Protein AF-A0AAW7IVE6-F1 (afdb_monomer)

Sequence (76 aa):
MTLDELIKSKGFMISFVQQELGLKKWNFWNKKKDPENGFSIAELRKIAKIIGVDETAVFEAVKISSKSTQIQNDKK

Radius of gyration: 11.86 Å; Cα contacts (8 Å, |Δi|>4): 72; chains: 1; bounding box: 35×23×26 Å

Structure (mmCIF, N/CA/C/O backbone):
data_AF-A0AAW7IVE6-F1
#
_entry.id   AF-A0AAW7IVE6-F1
#
loop_
_atom_site.group_PDB
_atom_site.id
_atom_site.type_symbol
_atom_site.label_atom_id
_atom_site.label_alt_id
_atom_site.label_comp_id
_atom_site.label_asym_id
_atom_site.label_entity_id
_atom_site.label_seq_id
_atom_site.pdbx_PDB_ins_code
_atom_site.Cartn_x
_atom_site.Cartn_y
_atom_site.Cartn_z
_atom_site.occupancy
_atom_site.B_iso_or_equiv
_atom_site.auth_seq_id
_atom_site.auth_comp_id
_atom_site.auth_asym_id
_atom_site.auth_atom_id
_atom_site.pdbx_PDB_model_num
ATOM 1 N N . MET A 1 1 ? 1.547 4.204 11.995 1.00 79.62 1 MET A N 1
ATOM 2 C CA . MET A 1 1 ? 0.825 3.140 11.279 1.00 79.62 1 MET A CA 1
ATOM 3 C C . MET A 1 1 ? 1.574 2.851 9.990 1.00 79.62 1 MET A C 1
ATOM 5 O O . MET A 1 1 ? 1.834 3.783 9.241 1.00 79.62 1 MET A O 1
ATOM 9 N N . THR A 1 2 ? 1.998 1.613 9.776 1.00 86.06 2 THR A N 1
ATOM 10 C CA . THR A 1 2 ? 2.675 1.161 8.549 1.00 86.06 2 THR A CA 1
ATOM 11 C C . THR A 1 2 ? 1.667 0.900 7.430 1.00 86.06 2 THR A C 1
ATOM 13 O O . THR A 1 2 ? 0.465 0.797 7.680 1.00 86.06 2 THR A O 1
ATOM 16 N N . LEU A 1 3 ? 2.144 0.752 6.189 1.00 86.75 3 LEU A N 1
ATOM 17 C CA . LEU A 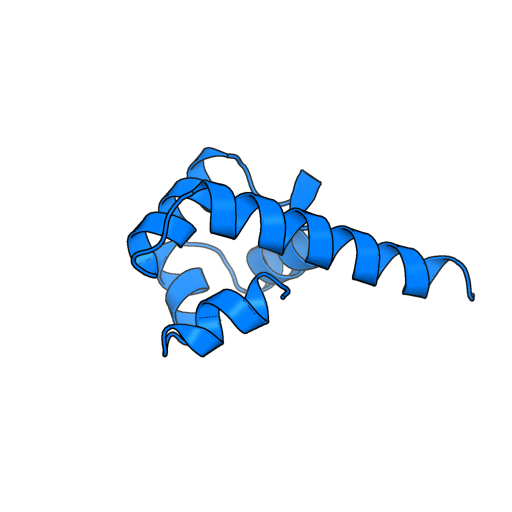1 3 ? 1.291 0.399 5.048 1.00 86.75 3 LEU A CA 1
ATOM 18 C C . LEU A 1 3 ? 0.489 -0.892 5.300 1.00 86.75 3 LEU A C 1
ATOM 20 O O . LEU A 1 3 ? -0.690 -0.970 4.964 1.00 86.75 3 LEU A O 1
ATOM 2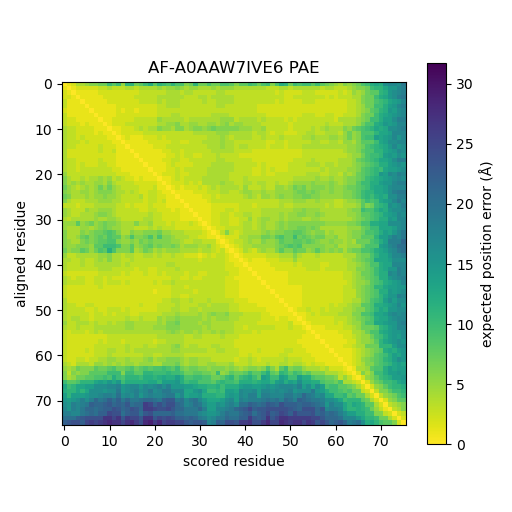4 N N . ASP A 1 4 ? 1.100 -1.886 5.945 1.00 87.94 4 ASP A N 1
ATOM 25 C CA . ASP A 1 4 ? 0.433 -3.147 6.276 1.00 87.94 4 ASP A CA 1
ATOM 26 C C . ASP A 1 4 ? -0.695 -2.972 7.288 1.00 87.94 4 ASP A C 1
ATOM 28 O O . ASP A 1 4 ? -1.762 -3.571 7.144 1.00 87.94 4 ASP A O 1
ATOM 32 N N . GLU A 1 5 ? -0.454 -2.167 8.320 1.00 89.50 5 GLU A N 1
ATOM 33 C CA . GLU A 1 5 ? -1.460 -1.849 9.329 1.00 89.50 5 GLU A CA 1
ATOM 34 C C . GLU A 1 5 ? -2.609 -1.047 8.723 1.00 89.50 5 GLU A C 1
ATOM 36 O O . GLU A 1 5 ? -3.762 -1.329 9.037 1.00 89.50 5 GLU A O 1
ATOM 41 N N . LEU A 1 6 ? -2.319 -0.117 7.806 1.00 90.00 6 LEU A N 1
ATOM 42 C CA . LEU A 1 6 ? -3.337 0.650 7.088 1.00 90.00 6 LEU A CA 1
ATOM 43 C C . LEU A 1 6 ? -4.246 -0.268 6.259 1.00 90.00 6 LEU A C 1
ATOM 45 O O . LEU A 1 6 ? -5.469 -0.180 6.357 1.00 90.00 6 LEU A O 1
ATOM 49 N N . ILE A 1 7 ? -3.657 -1.181 5.479 1.00 90.75 7 ILE A N 1
ATOM 50 C CA . ILE A 1 7 ? -4.411 -2.134 4.653 1.00 90.75 7 ILE A CA 1
ATOM 51 C C . ILE A 1 7 ? -5.278 -3.043 5.542 1.00 90.75 7 ILE A C 1
ATOM 53 O O . ILE A 1 7 ? -6.475 -3.196 5.292 1.00 90.75 7 ILE A O 1
ATOM 57 N N . LYS A 1 8 ? -4.700 -3.596 6.617 1.00 90.69 8 LYS A N 1
ATOM 58 C CA . LYS A 1 8 ? -5.422 -4.457 7.570 1.00 90.69 8 LYS A CA 1
ATOM 59 C C . LYS A 1 8 ? -6.525 -3.708 8.318 1.00 90.69 8 LYS A C 1
ATOM 61 O O . LYS A 1 8 ? -7.599 -4.264 8.517 1.00 90.69 8 LYS A O 1
ATOM 66 N N . SER A 1 9 ? -6.291 -2.452 8.696 1.00 91.50 9 SER A N 1
ATOM 67 C CA . SER A 1 9 ? -7.274 -1.597 9.376 1.00 91.50 9 SER A CA 1
ATOM 68 C C . SER A 1 9 ? -8.514 -1.346 8.516 1.00 91.50 9 SER A C 1
ATOM 70 O O . SER A 1 9 ? -9.606 -1.177 9.054 1.00 91.50 9 SER A O 1
ATOM 72 N N . LYS A 1 10 ? -8.368 -1.377 7.187 1.00 91.44 10 LYS A N 1
ATOM 73 C CA . LYS A 1 10 ? -9.478 -1.275 6.231 1.00 91.44 10 LYS A CA 1
ATOM 74 C C . LYS A 1 10 ? -10.148 -2.618 5.920 1.00 91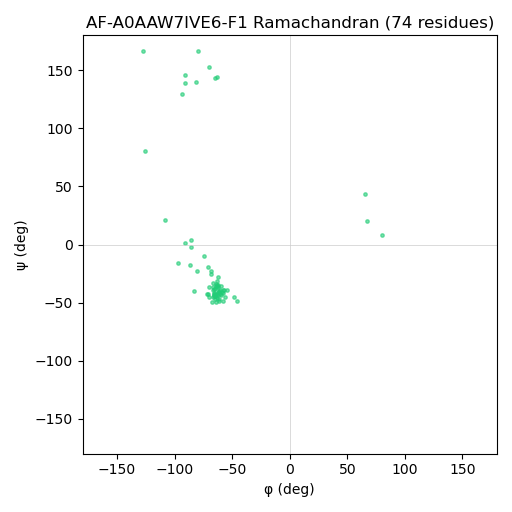.44 10 LYS A C 1
ATOM 76 O O . LYS A 1 10 ? -11.047 -2.663 5.092 1.00 91.44 10 LYS A O 1
ATOM 81 N N . GLY A 1 11 ? -9.732 -3.700 6.582 1.00 91.00 11 GLY A N 1
ATOM 82 C CA . GLY A 1 11 ? -10.287 -5.042 6.396 1.00 91.00 11 GLY A CA 1
ATOM 83 C C . GLY A 1 11 ? -9.751 -5.780 5.167 1.00 91.00 11 GLY A C 1
ATOM 84 O O . GLY A 1 11 ? -10.243 -6.857 4.842 1.00 91.00 11 GLY A O 1
ATOM 85 N N . PHE A 1 12 ? -8.737 -5.238 4.489 1.00 91.94 12 PHE A N 1
ATOM 86 C CA . PHE A 1 12 ? -8.157 -5.866 3.308 1.00 91.94 12 PHE A CA 1
ATOM 87 C C . PHE A 1 12 ? -6.997 -6.791 3.672 1.00 91.94 12 PHE A C 1
ATOM 89 O O . PHE A 1 12 ? -6.199 -6.537 4.578 1.00 91.94 12 PHE A O 1
ATOM 96 N N . MET A 1 13 ? -6.861 -7.871 2.905 1.00 90.44 13 MET A N 1
ATOM 97 C CA . MET A 1 13 ? -5.681 -8.725 2.971 1.00 90.44 13 MET A CA 1
ATOM 98 C C . MET A 1 13 ? -4.545 -8.125 2.140 1.00 90.44 13 MET A C 1
ATOM 100 O O . MET A 1 13 ? -4.741 -7.685 1.010 1.00 90.44 13 MET A O 1
ATOM 104 N N . ILE A 1 14 ? -3.317 -8.202 2.653 1.00 89.06 14 ILE A N 1
ATOM 105 C CA . ILE A 1 14 ? -2.113 -7.776 1.920 1.00 89.06 14 ILE A CA 1
ATOM 106 C C . ILE A 1 14 ? -1.980 -8.514 0.578 1.00 89.06 14 ILE A C 1
ATOM 108 O O . ILE A 1 14 ? -1.613 -7.920 -0.432 1.00 89.06 14 ILE A O 1
ATOM 112 N N . SER A 1 15 ? -2.314 -9.807 0.557 1.00 89.12 15 SER A N 1
ATOM 113 C CA . SER A 1 15 ? -2.313 -10.630 -0.656 1.00 89.12 15 SER A CA 1
ATOM 114 C C . SER A 1 15 ? -3.331 -10.163 -1.693 1.00 89.12 15 SER A C 1
ATOM 116 O O . SER A 1 15 ? -3.051 -10.263 -2.882 1.00 89.12 15 SER A O 1
ATOM 118 N N . PHE A 1 16 ? -4.478 -9.636 -1.254 1.00 91.44 16 PHE A N 1
ATOM 119 C CA . PHE A 1 16 ? -5.491 -9.081 -2.147 1.00 91.44 16 PHE A CA 1
ATOM 120 C C . PHE A 1 16 ? -4.967 -7.812 -2.825 1.00 91.44 16 PHE A C 1
ATOM 122 O O . PHE A 1 16 ? -4.943 -7.739 -4.047 1.00 91.44 16 PHE A O 1
ATOM 129 N N . VAL A 1 17 ? -4.414 -6.868 -2.054 1.00 90.56 17 VAL A N 1
ATOM 130 C CA . VAL A 1 17 ? -3.798 -5.650 -2.614 1.00 90.56 17 VAL A CA 1
ATOM 131 C C . VAL A 1 17 ? -2.660 -5.996 -3.582 1.00 90.56 17 VAL A C 1
ATOM 133 O O . VAL A 1 17 ? -2.549 -5.413 -4.655 1.00 90.56 17 VAL A O 1
ATOM 136 N N . GLN A 1 18 ? -1.834 -6.987 -3.246 1.00 91.50 18 GLN A N 1
ATOM 137 C CA . GLN A 1 18 ? -0.774 -7.480 -4.126 1.00 91.50 18 GLN A CA 1
ATOM 138 C C . GLN A 1 18 ? -1.317 -8.048 -5.453 1.00 91.50 18 GLN A C 1
ATOM 140 O O . GLN A 1 18 ? -0.715 -7.805 -6.502 1.00 91.50 18 GLN A O 1
ATOM 145 N N . GLN A 1 19 ? -2.424 -8.798 -5.415 1.00 91.56 19 GLN A N 1
ATOM 146 C CA . GLN A 1 19 ? -3.087 -9.335 -6.609 1.00 91.56 19 GLN A CA 1
ATOM 147 C C . GLN A 1 19 ? -3.693 -8.226 -7.471 1.00 91.56 19 GLN A C 1
ATOM 149 O O . GLN A 1 19 ? -3.445 -8.208 -8.674 1.00 91.56 19 GLN A O 1
ATOM 154 N N . GLU A 1 20 ? -4.389 -7.269 -6.859 1.00 90.88 20 GLU A N 1
ATOM 155 C CA . GLU A 1 20 ? -4.983 -6.112 -7.542 1.00 90.88 20 GLU A CA 1
ATOM 156 C C . GLU A 1 20 ? -3.928 -5.205 -8.197 1.00 90.88 20 GLU A C 1
ATOM 158 O O . GLU A 1 20 ? -4.149 -4.615 -9.254 1.00 90.88 20 GLU A O 1
ATOM 163 N N . LEU A 1 21 ? -2.730 -5.126 -7.612 1.00 89.06 21 LEU A N 1
ATOM 164 C CA . LEU A 1 21 ? -1.594 -4.439 -8.228 1.00 89.06 21 LEU A CA 1
ATOM 165 C C . LEU A 1 21 ? -0.965 -5.219 -9.395 1.00 89.06 21 LEU A C 1
ATOM 167 O O . LEU A 1 21 ? -0.108 -4.673 -10.090 1.00 89.06 21 LEU A O 1
ATOM 171 N N . GLY A 1 22 ? -1.343 -6.483 -9.609 1.00 90.75 22 GLY A N 1
ATOM 172 C CA . GLY A 1 22 ? -0.745 -7.351 -10.627 1.00 90.75 22 GLY A CA 1
ATOM 173 C C . GLY A 1 22 ? 0.716 -7.710 -10.334 1.00 90.75 22 GLY A C 1
ATOM 174 O O . GLY A 1 22 ? 1.469 -8.074 -11.238 1.00 90.75 22 GLY A O 1
ATOM 175 N N . LEU A 1 23 ? 1.151 -7.589 -9.076 1.00 88.88 23 LEU A N 1
ATOM 176 C CA . LEU A 1 23 ? 2.539 -7.813 -8.690 1.00 88.88 23 LEU A CA 1
ATOM 177 C C . LEU A 1 23 ? 2.763 -9.269 -8.281 1.00 88.88 23 LEU A C 1
ATOM 179 O O . LEU A 1 23 ? 1.986 -9.872 -7.537 1.00 88.88 23 LEU A O 1
ATOM 183 N N . LYS A 1 24 ? 3.899 -9.834 -8.702 1.00 90.38 24 LYS A N 1
ATOM 184 C CA . LYS A 1 24 ? 4.383 -11.109 -8.157 1.00 90.38 24 LYS A CA 1
ATOM 185 C C . LYS A 1 24 ? 4.692 -10.945 -6.665 1.00 90.38 24 LYS A C 1
ATOM 187 O O . LYS A 1 24 ? 5.248 -9.920 -6.268 1.00 90.38 24 LYS A O 1
ATOM 192 N N . LYS A 1 25 ? 4.432 -11.988 -5.863 1.00 84.38 25 LYS A N 1
ATOM 193 C CA . LYS A 1 25 ? 4.707 -12.022 -4.408 1.00 84.38 25 LYS A CA 1
ATOM 194 C C . LYS A 1 25 ? 6.103 -11.500 -4.061 1.00 84.38 25 LYS A C 1
ATOM 196 O O . LYS A 1 25 ? 6.237 -10.633 -3.208 1.00 84.38 25 LYS A O 1
ATOM 201 N N . TRP A 1 26 ? 7.125 -11.992 -4.766 1.00 86.06 26 TRP A N 1
ATOM 202 C CA . TRP A 1 26 ? 8.515 -11.588 -4.544 1.00 86.06 26 TRP A CA 1
ATOM 203 C C . TRP A 1 26 ? 8.753 -10.098 -4.826 1.00 86.06 26 TRP A C 1
ATOM 205 O O . TRP A 1 26 ? 9.385 -9.422 -4.021 1.00 86.06 26 TRP A O 1
ATOM 215 N N . ASN A 1 27 ? 8.186 -9.564 -5.916 1.00 87.69 27 ASN A N 1
ATOM 216 C CA . ASN A 1 27 ? 8.325 -8.149 -6.265 1.00 87.69 27 ASN A CA 1
ATOM 217 C C . ASN A 1 27 ? 7.655 -7.258 -5.211 1.00 87.69 27 ASN A C 1
ATOM 219 O O . ASN A 1 27 ? 8.265 -6.326 -4.703 1.00 87.69 27 ASN A O 1
ATOM 223 N N . PHE A 1 28 ? 6.427 -7.595 -4.813 1.00 87.06 28 PHE A N 1
ATOM 224 C CA . PHE A 1 28 ? 5.709 -6.865 -3.769 1.00 87.06 28 PHE A CA 1
ATOM 225 C C . PHE A 1 28 ? 6.444 -6.903 -2.421 1.00 87.06 28 PHE A C 1
ATOM 227 O O . PHE A 1 28 ? 6.529 -5.891 -1.731 1.00 87.06 28 PHE A O 1
ATOM 234 N N . TRP A 1 29 ? 7.027 -8.049 -2.058 1.00 84.62 29 TRP A N 1
ATOM 235 C CA . TRP A 1 29 ? 7.812 -8.176 -0.830 1.00 84.62 29 TRP A CA 1
ATOM 236 C C . TRP A 1 29 ? 9.103 -7.351 -0.879 1.00 84.62 29 TRP A C 1
ATOM 238 O O . TRP A 1 29 ? 9.448 -6.704 0.105 1.00 84.62 29 TRP A O 1
ATOM 248 N N . ASN A 1 30 ? 9.783 -7.314 -2.030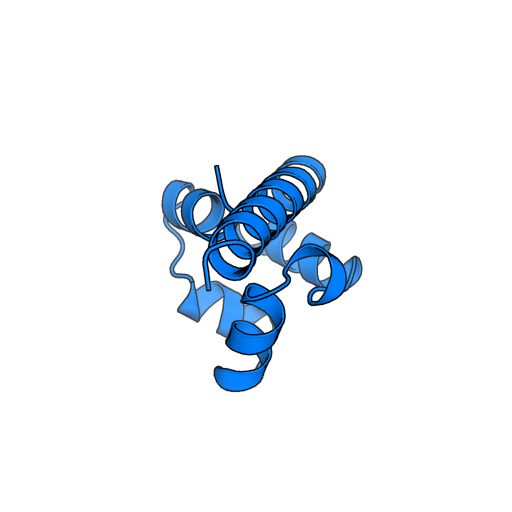 1.00 85.50 30 ASN A N 1
ATOM 249 C CA . ASN A 1 30 ? 10.972 -6.484 -2.217 1.00 85.50 30 ASN A CA 1
ATOM 250 C C . ASN A 1 30 ? 10.635 -4.990 -2.125 1.00 85.50 30 ASN A C 1
ATOM 252 O O . ASN A 1 30 ? 11.303 -4.257 -1.402 1.00 85.50 30 ASN A O 1
ATOM 256 N N . LYS A 1 31 ? 9.540 -4.565 -2.769 1.00 85.19 31 LYS A N 1
ATOM 257 C CA . LYS A 1 31 ? 9.017 -3.197 -2.655 1.00 85.19 31 LYS A CA 1
ATOM 258 C C . LYS A 1 31 ? 8.651 -2.844 -1.215 1.00 85.19 31 LYS A C 1
ATOM 260 O O . LYS A 1 31 ? 8.889 -1.732 -0.790 1.00 85.19 31 LYS A O 1
ATOM 265 N N . LYS A 1 32 ? 8.138 -3.790 -0.426 1.00 81.31 32 LYS A N 1
ATOM 266 C CA . LYS A 1 32 ? 7.826 -3.570 0.995 1.00 81.31 32 LYS A CA 1
ATOM 267 C C . LYS A 1 32 ? 9.030 -3.426 1.922 1.00 81.31 32 LYS A C 1
ATOM 269 O O . LYS A 1 32 ? 8.840 -2.933 3.028 1.00 81.31 32 LYS A O 1
ATOM 274 N N . LYS A 1 33 ? 10.227 -3.876 1.531 1.00 80.00 33 LYS A N 1
ATOM 275 C CA . LYS A 1 33 ? 11.435 -3.657 2.345 1.00 80.00 33 LYS A CA 1
ATOM 276 C C . LYS A 1 33 ? 11.777 -2.175 2.414 1.00 80.00 33 LYS A C 1
ATOM 278 O O . LYS A 1 33 ? 12.064 -1.658 3.487 1.00 80.00 33 LYS A O 1
ATOM 283 N N . ASP A 1 34 ? 11.685 -1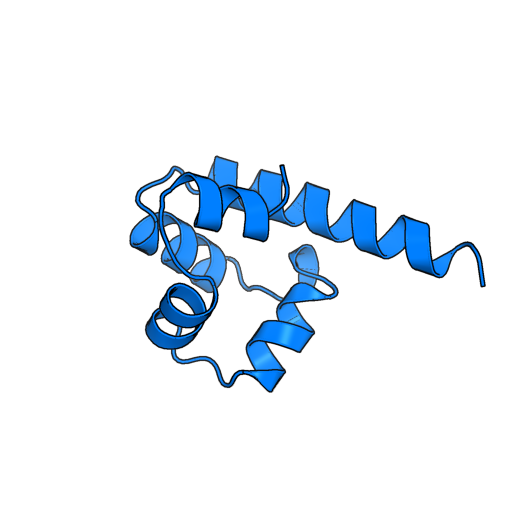.512 1.272 1.00 78.31 34 ASP A N 1
ATOM 284 C CA . ASP A 1 34 ? 11.828 -0.070 1.151 1.00 78.31 34 ASP A CA 1
ATOM 285 C C . ASP A 1 34 ? 10.593 0.484 0.438 1.00 78.31 34 ASP A C 1
ATOM 287 O O . ASP A 1 34 ? 10.612 0.671 -0.774 1.00 78.31 34 ASP A O 1
ATOM 291 N N . PRO A 1 35 ? 9.474 0.671 1.151 1.00 77.25 35 PRO A N 1
ATOM 292 C CA . PRO A 1 35 ? 8.223 1.057 0.519 1.00 77.25 35 PRO A CA 1
ATOM 293 C C . PRO A 1 35 ? 8.259 2.478 -0.056 1.00 77.25 35 PRO A C 1
ATOM 295 O O . PRO A 1 35 ? 7.498 2.752 -0.981 1.00 77.25 35 PRO A O 1
ATOM 298 N N . GLU A 1 36 ? 9.143 3.353 0.436 1.00 76.62 36 GLU A N 1
ATOM 299 C CA . GLU A 1 36 ? 9.300 4.736 -0.047 1.00 76.62 36 GLU A CA 1
ATOM 300 C C . GLU A 1 36 ? 9.954 4.788 -1.429 1.00 76.62 36 GLU A C 1
ATOM 302 O O . GLU A 1 36 ? 9.457 5.499 -2.299 1.00 76.62 36 GLU A O 1
ATOM 307 N N . ASN A 1 37 ? 10.997 3.986 -1.669 1.00 78.81 37 ASN A N 1
ATOM 308 C CA . ASN A 1 37 ? 11.642 3.915 -2.990 1.00 78.81 37 ASN A CA 1
ATOM 309 C C . ASN A 1 37 ? 11.145 2.740 -3.849 1.00 78.81 37 ASN A C 1
ATOM 311 O O . ASN A 1 37 ? 11.373 2.690 -5.058 1.00 78.81 37 ASN A O 1
ATOM 315 N N . GLY A 1 38 ? 10.484 1.765 -3.231 1.00 82.25 38 GLY A N 1
ATOM 316 C CA . GLY A 1 38 ? 10.052 0.524 -3.859 1.00 82.25 38 GLY A CA 1
ATOM 317 C C . GLY A 1 38 ? 8.738 0.663 -4.615 1.00 82.25 38 GLY A C 1
ATOM 318 O O . GLY A 1 38 ? 8.601 0.099 -5.704 1.00 82.25 38 GLY A O 1
ATOM 319 N N . PHE A 1 39 ? 7.769 1.406 -4.078 1.00 87.25 39 PHE A N 1
ATOM 320 C CA . PHE A 1 39 ? 6.499 1.64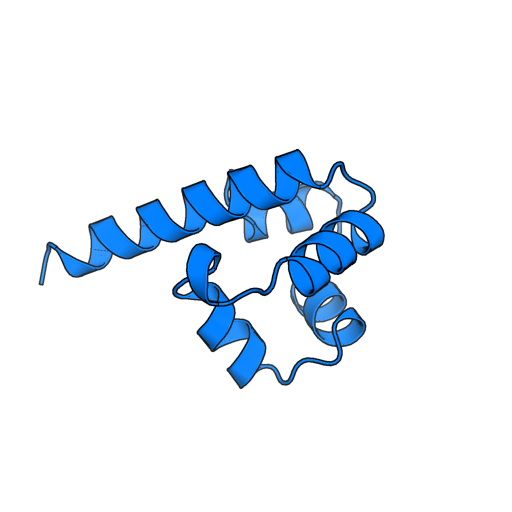8 -4.760 1.00 87.25 39 PHE A CA 1
ATOM 321 C C . PHE A 1 39 ? 6.540 2.946 -5.562 1.00 87.25 39 PHE A C 1
ATOM 323 O O . PHE A 1 39 ? 6.876 4.010 -5.054 1.00 87.25 39 PHE A O 1
ATOM 330 N N . SER A 1 40 ? 6.141 2.880 -6.829 1.00 88.88 40 SER A N 1
ATOM 331 C CA . SER A 1 40 ? 5.935 4.083 -7.632 1.00 88.88 40 SER A CA 1
ATOM 332 C C . SER A 1 40 ? 4.706 4.850 -7.143 1.00 88.88 40 SER A C 1
ATOM 334 O O . SER A 1 40 ? 3.735 4.249 -6.686 1.00 88.88 40 SER A O 1
ATOM 336 N N . ILE A 1 41 ? 4.683 6.169 -7.354 1.00 88.31 41 ILE A N 1
ATOM 337 C CA . ILE A 1 41 ? 3.527 7.033 -7.045 1.00 88.31 41 ILE A CA 1
ATOM 338 C C . ILE A 1 41 ? 2.225 6.431 -7.602 1.00 88.31 41 ILE A C 1
ATOM 340 O O . ILE A 1 41 ? 1.235 6.326 -6.888 1.00 88.31 41 ILE A O 1
ATOM 344 N N . ALA A 1 42 ? 2.233 5.947 -8.848 1.00 90.06 42 ALA A N 1
ATOM 345 C CA . ALA A 1 42 ? 1.067 5.310 -9.462 1.00 90.06 42 ALA A CA 1
ATOM 346 C C . ALA A 1 42 ? 0.607 4.024 -8.741 1.00 90.06 42 ALA A C 1
ATOM 348 O O . ALA A 1 42 ? -0.591 3.753 -8.681 1.00 90.06 42 ALA A O 1
ATOM 349 N N . GLU A 1 43 ? 1.533 3.233 -8.191 1.00 90.00 43 GLU A N 1
ATOM 350 C CA . GLU A 1 43 ? 1.203 2.042 -7.399 1.00 90.00 43 GLU A CA 1
ATOM 351 C C . GLU A 1 43 ? 0.598 2.446 -6.053 1.00 90.00 43 GLU A C 1
ATOM 353 O O . GLU A 1 43 ? -0.421 1.886 -5.658 1.00 90.00 43 GLU A O 1
ATOM 358 N N . LEU A 1 44 ? 1.151 3.466 -5.392 1.00 90.31 44 LEU A N 1
ATOM 359 C CA . LEU A 1 44 ? 0.614 3.992 -4.132 1.00 90.31 44 LEU A CA 1
ATOM 360 C C . LEU A 1 44 ? -0.803 4.553 -4.302 1.00 90.31 44 LEU A C 1
ATOM 362 O O . LEU A 1 44 ? -1.684 4.250 -3.497 1.00 90.31 44 LEU A O 1
ATOM 366 N N . ARG A 1 45 ? -1.065 5.263 -5.405 1.00 92.38 45 ARG A N 1
ATOM 367 C CA . ARG A 1 45 ? -2.420 5.707 -5.776 1.00 92.38 45 ARG A CA 1
ATOM 368 C C . ARG A 1 45 ? -3.382 4.548 -5.987 1.00 92.38 45 ARG A C 1
ATOM 370 O O . ARG A 1 45 ? -4.525 4.594 -5.537 1.00 92.38 45 ARG A O 1
ATOM 377 N N . LYS A 1 46 ? -2.930 3.486 -6.660 1.00 92.56 46 LYS A N 1
ATOM 378 C CA . LYS A 1 46 ? -3.741 2.273 -6.824 1.00 92.56 46 LYS A CA 1
ATOM 379 C C . LYS A 1 46 ? -4.051 1.638 -5.475 1.00 92.56 46 LYS A C 1
ATOM 381 O O . LYS A 1 46 ? -5.203 1.292 -5.253 1.00 92.56 46 LYS A O 1
ATOM 386 N N . ILE A 1 47 ? -3.075 1.536 -4.571 1.00 91.25 47 ILE A N 1
ATOM 387 C CA . ILE A 1 47 ? -3.301 1.014 -3.216 1.00 91.25 47 ILE A CA 1
ATOM 388 C C . ILE A 1 47 ? -4.359 1.849 -2.494 1.00 91.25 47 ILE A C 1
ATOM 390 O O . ILE A 1 47 ? -5.314 1.275 -1.978 1.00 91.25 47 ILE A O 1
ATOM 394 N N . ALA A 1 48 ? -4.230 3.179 -2.519 1.00 93.06 48 ALA A N 1
ATOM 395 C CA . ALA A 1 48 ? -5.192 4.101 -1.915 1.00 93.06 48 ALA A CA 1
ATOM 396 C C . ALA A 1 48 ? -6.611 3.877 -2.458 1.00 93.06 48 ALA A C 1
ATOM 398 O O . ALA A 1 48 ? -7.563 3.738 -1.690 1.00 93.06 48 ALA A O 1
ATOM 399 N N . LYS A 1 49 ? -6.733 3.728 -3.783 1.00 93.44 49 LYS A N 1
ATOM 400 C CA . LYS A 1 49 ? -7.999 3.432 -4.460 1.00 93.44 49 LYS A CA 1
ATOM 401 C C . LYS A 1 49 ? -8.574 2.062 -4.084 1.00 93.44 49 LYS A C 1
ATOM 403 O O . LYS A 1 49 ? -9.776 1.968 -3.866 1.00 93.44 49 LYS A O 1
ATOM 408 N N . ILE A 1 50 ? -7.741 1.022 -3.999 1.00 92.19 50 ILE A N 1
ATOM 409 C CA . ILE A 1 50 ? -8.162 -0.344 -3.639 1.00 92.19 50 ILE A CA 1
ATOM 410 C C . ILE A 1 50 ? -8.730 -0.371 -2.218 1.00 92.19 50 ILE A C 1
ATOM 412 O O . ILE A 1 50 ? -9.786 -0.954 -1.993 1.00 92.19 50 ILE A O 1
ATOM 416 N N . ILE A 1 51 ? -8.043 0.270 -1.267 1.00 91.94 51 ILE A N 1
ATOM 417 C CA . ILE A 1 51 ? -8.436 0.240 0.150 1.00 91.94 51 ILE A CA 1
ATOM 418 C C . ILE A 1 51 ? -9.377 1.388 0.553 1.00 91.94 51 ILE A C 1
ATOM 420 O O . ILE A 1 51 ? -9.762 1.481 1.719 1.00 91.94 51 ILE A O 1
ATOM 424 N N . GLY A 1 52 ? -9.746 2.256 -0.395 1.00 91.88 52 GLY A N 1
ATOM 425 C CA . GLY A 1 52 ? -10.706 3.345 -0.203 1.00 91.88 52 GLY A CA 1
ATOM 426 C C . GLY A 1 52 ? -10.233 4.429 0.769 1.00 91.88 52 GLY A C 1
ATOM 427 O O . GLY A 1 52 ? -10.994 4.847 1.642 1.00 91.88 52 GLY A O 1
ATOM 428 N N . VAL A 1 53 ? -8.975 4.858 0.665 1.00 91.44 53 VAL A N 1
ATOM 429 C CA . VAL A 1 53 ? -8.394 5.914 1.515 1.00 91.44 53 VAL A CA 1
ATOM 430 C C . VAL A 1 53 ? -7.748 7.012 0.683 1.00 91.44 53 VAL A C 1
ATOM 432 O O . VAL A 1 53 ? -7.498 6.836 -0.507 1.00 91.44 53 VAL A O 1
ATOM 435 N N . ASP A 1 54 ? -7.453 8.137 1.333 1.00 91.69 54 ASP A N 1
ATOM 436 C CA . ASP A 1 54 ? -6.699 9.223 0.719 1.00 91.69 54 ASP A CA 1
ATOM 437 C C . ASP A 1 54 ? -5.265 8.792 0.385 1.00 91.69 54 ASP A C 1
ATOM 439 O O . ASP A 1 54 ? -4.621 8.056 1.143 1.00 91.69 54 ASP A O 1
ATOM 443 N N . GLU A 1 55 ? -4.750 9.277 -0.742 1.00 89.88 55 GLU A N 1
ATOM 444 C CA . GLU A 1 55 ? -3.392 8.974 -1.187 1.00 89.88 55 GLU A CA 1
ATOM 445 C C . GLU A 1 55 ? -2.357 9.393 -0.133 1.00 89.88 55 GLU A C 1
ATOM 447 O O . GLU A 1 55 ? -1.418 8.642 0.136 1.00 89.88 55 GLU A O 1
ATOM 452 N N . THR A 1 56 ? -2.564 10.537 0.530 1.00 89.69 56 THR A N 1
ATOM 453 C CA . THR A 1 56 ? -1.680 11.078 1.575 1.00 89.69 56 THR A CA 1
ATOM 454 C C . THR A 1 56 ? -1.513 10.094 2.725 1.00 89.69 56 THR A C 1
ATOM 456 O O . THR A 1 56 ? -0.391 9.858 3.167 1.00 89.69 56 THR A O 1
ATOM 459 N N . ALA A 1 57 ? -2.595 9.433 3.149 1.00 89.75 57 ALA A N 1
ATOM 460 C CA . ALA A 1 57 ? -2.538 8.435 4.215 1.00 89.75 57 ALA A CA 1
ATOM 461 C C . ALA A 1 57 ? -1.668 7.227 3.823 1.00 89.75 57 ALA A C 1
ATOM 463 O O . ALA A 1 57 ? -0.955 6.670 4.659 1.00 89.75 57 ALA A O 1
ATOM 464 N N . VAL A 1 58 ? -1.689 6.838 2.543 1.00 89.44 58 VAL A N 1
ATOM 465 C CA . VAL A 1 58 ? -0.817 5.778 2.014 1.00 89.44 58 VAL A CA 1
ATOM 466 C C . VAL A 1 58 ? 0.638 6.244 1.969 1.00 89.44 58 VAL A C 1
ATOM 468 O O . VAL A 1 58 ? 1.512 5.505 2.422 1.00 89.44 58 VAL A O 1
ATOM 471 N N . PHE A 1 59 ? 0.911 7.461 1.488 1.00 87.75 59 PHE A N 1
ATOM 472 C CA . PHE A 1 59 ? 2.267 8.029 1.458 1.00 87.75 59 PHE A CA 1
ATOM 473 C C . PHE A 1 59 ? 2.879 8.145 2.861 1.00 87.75 59 PHE A C 1
ATOM 475 O O . PHE A 1 59 ? 4.036 7.773 3.066 1.00 87.75 59 PHE A O 1
ATOM 482 N N . GLU A 1 60 ? 2.107 8.600 3.847 1.00 88.44 60 GLU A N 1
ATOM 483 C CA . GLU A 1 60 ? 2.557 8.669 5.239 1.00 88.44 60 GLU A 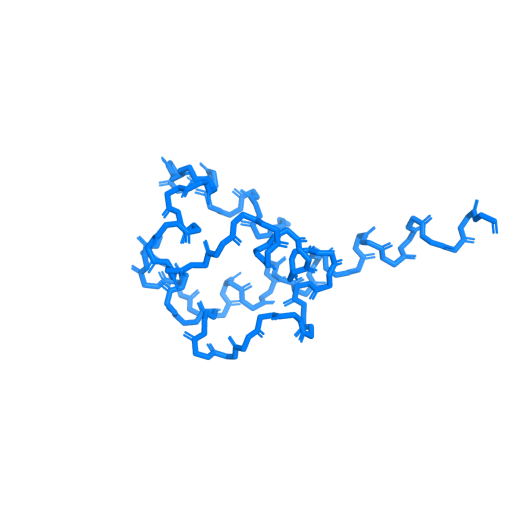CA 1
ATOM 484 C C . GLU A 1 60 ? 2.834 7.278 5.817 1.00 88.44 60 GLU A C 1
ATOM 486 O O . GLU A 1 60 ? 3.881 7.057 6.433 1.00 88.44 60 GLU A O 1
ATOM 491 N N . ALA A 1 61 ? 1.942 6.314 5.573 1.00 88.25 61 ALA A N 1
ATOM 492 C CA . ALA A 1 61 ? 2.104 4.945 6.053 1.00 88.25 61 ALA A CA 1
ATOM 493 C C . ALA A 1 61 ? 3.332 4.247 5.442 1.00 88.25 61 ALA A C 1
ATOM 495 O O . ALA A 1 61 ? 4.030 3.485 6.121 1.00 88.25 61 ALA A O 1
ATOM 496 N N . VAL A 1 62 ? 3.624 4.539 4.174 1.00 86.75 62 VAL A N 1
ATOM 497 C CA . VAL A 1 62 ? 4.835 4.107 3.467 1.00 86.75 62 VAL A CA 1
ATOM 498 C C . VAL A 1 62 ? 6.084 4.718 4.098 1.00 86.75 62 VAL A C 1
ATOM 500 O O . VAL A 1 62 ? 6.997 3.982 4.465 1.00 86.75 62 VAL A O 1
ATOM 503 N N . LYS A 1 63 ? 6.098 6.035 4.320 1.00 83.31 63 LYS A N 1
ATOM 504 C CA . LYS A 1 63 ? 7.230 6.749 4.930 1.00 83.31 63 LYS A CA 1
ATOM 505 C C . LYS A 1 63 ? 7.547 6.247 6.342 1.00 83.31 63 LYS A C 1
ATOM 507 O O . LYS A 1 63 ? 8.711 6.118 6.721 1.00 83.31 63 LYS A O 1
ATOM 512 N N . ILE A 1 64 ? 6.517 5.935 7.130 1.00 78.19 64 ILE A N 1
ATOM 513 C CA . ILE A 1 64 ? 6.676 5.329 8.460 1.00 78.19 64 ILE A CA 1
ATOM 514 C C . ILE A 1 64 ? 7.268 3.920 8.335 1.00 78.19 64 ILE A C 1
ATOM 516 O O . ILE A 1 64 ? 8.200 3.580 9.063 1.00 78.19 64 ILE A O 1
ATOM 520 N N . SER A 1 65 ? 6.764 3.122 7.392 1.00 71.06 65 SER A N 1
ATOM 521 C CA . SER A 1 65 ? 7.244 1.760 7.159 1.00 71.06 65 SER A CA 1
ATOM 522 C C . SER A 1 65 ? 8.716 1.721 6.721 1.00 71.06 65 SER A C 1
ATOM 524 O O . SER A 1 65 ? 9.439 0.841 7.180 1.00 71.06 65 SER A O 1
ATOM 526 N N . SER A 1 66 ? 9.187 2.682 5.917 1.00 66.06 66 SER A N 1
ATOM 527 C CA . SER A 1 66 ? 10.607 2.799 5.535 1.00 66.06 66 SER A CA 1
ATOM 528 C C . SER A 1 66 ? 11.515 3.124 6.720 1.00 66.06 66 SER A C 1
ATOM 530 O O . SER A 1 66 ? 12.569 2.508 6.890 1.00 66.06 66 SER A O 1
ATOM 532 N N . LYS A 1 67 ? 11.086 4.036 7.603 1.00 61.91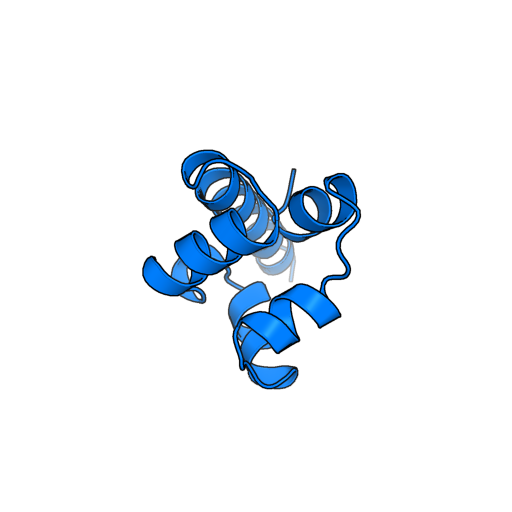 67 LYS A N 1
ATOM 533 C CA . LYS A 1 67 ? 11.841 4.383 8.819 1.00 61.91 67 LYS A CA 1
ATOM 534 C C . LYS A 1 67 ? 11.979 3.201 9.779 1.00 61.91 67 LYS A C 1
ATOM 536 O O . LYS A 1 67 ? 13.026 3.038 10.401 1.00 61.91 67 LYS A O 1
ATOM 541 N N . SER A 1 68 ? 10.952 2.357 9.884 1.00 56.34 68 SER A N 1
ATOM 542 C CA . SER A 1 68 ? 11.011 1.138 10.698 1.00 56.34 68 SER A CA 1
ATOM 543 C C . SER A 1 68 ? 12.003 0.103 10.152 1.00 56.34 68 SER A C 1
ATOM 545 O O . SER A 1 68 ? 12.655 -0.568 10.953 1.00 56.34 68 SER A O 1
ATOM 547 N N . THR A 1 69 ? 12.183 0.002 8.828 1.00 54.06 69 THR A N 1
ATOM 548 C CA . THR A 1 69 ? 13.218 -0.866 8.235 1.00 54.06 69 THR A CA 1
ATOM 549 C C . THR A 1 69 ? 14.630 -0.334 8.494 1.00 54.06 69 THR A C 1
ATOM 551 O O . THR A 1 69 ? 15.548 -1.112 8.755 1.00 54.06 69 THR A O 1
ATOM 554 N N . GLN A 1 70 ? 14.813 0.989 8.488 1.00 51.62 70 GLN A N 1
ATOM 555 C CA . GLN A 1 70 ? 16.123 1.615 8.682 1.00 51.62 70 GLN A CA 1
ATOM 556 C C . GLN A 1 70 ? 16.683 1.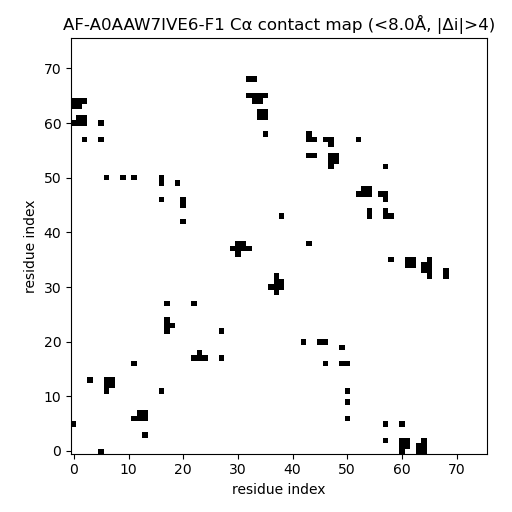390 10.101 1.00 51.62 70 GLN A C 1
ATOM 558 O O . GLN A 1 70 ? 17.870 1.119 10.257 1.00 51.62 70 GLN A O 1
ATOM 563 N N . ILE A 1 71 ? 15.825 1.387 11.131 1.00 50.00 71 ILE A N 1
ATOM 564 C CA . ILE A 1 71 ? 16.236 1.146 12.530 1.00 50.00 71 ILE A CA 1
ATOM 565 C C . ILE A 1 71 ? 16.709 -0.305 12.762 1.00 50.00 71 ILE A C 1
ATOM 567 O O . ILE A 1 71 ? 17.506 -0.554 13.664 1.00 50.00 71 ILE A O 1
ATOM 571 N N . GLN A 1 72 ? 16.259 -1.275 11.956 1.00 47.72 72 GLN A N 1
ATOM 572 C CA . GLN A 1 72 ? 16.711 -2.669 12.082 1.00 47.72 72 GLN A CA 1
ATOM 573 C C . GLN A 1 72 ? 18.070 -2.937 11.418 1.00 47.72 72 GLN A C 1
ATOM 575 O O . GLN A 1 72 ? 18.746 -3.883 11.817 1.00 47.72 72 GLN A O 1
ATOM 580 N N . ASN A 1 73 ? 18.490 -2.119 10.449 1.00 45.41 73 ASN A N 1
ATOM 581 C CA . ASN A 1 73 ? 19.780 -2.289 9.771 1.00 45.41 73 ASN A CA 1
ATOM 582 C C . ASN A 1 73 ? 20.954 -1.602 10.488 1.00 45.41 73 ASN A C 1
ATOM 584 O O . ASN A 1 73 ? 22.092 -1.977 10.236 1.00 45.41 73 ASN A O 1
ATOM 588 N N . ASP A 1 74 ? 20.697 -0.653 11.391 1.00 41.38 74 ASP A N 1
ATOM 589 C CA . ASP A 1 74 ? 21.745 0.076 12.133 1.00 41.38 74 ASP A CA 1
ATOM 590 C C . ASP A 1 74 ? 22.220 -0.661 13.407 1.00 41.38 74 ASP A C 1
ATOM 592 O O . ASP A 1 74 ? 23.116 -0.212 14.112 1.00 41.38 74 ASP A O 1
ATOM 596 N N . LYS A 1 75 ? 21.619 -1.818 13.727 1.00 43.62 75 LYS A N 1
ATOM 597 C CA . LYS A 1 75 ? 21.971 -2.653 14.894 1.00 43.62 75 LYS A CA 1
ATOM 598 C C . LYS A 1 75 ? 22.683 -3.965 14.536 1.00 43.62 75 LYS A C 1
ATOM 600 O O . LYS A 1 75 ? 22.630 -4.900 15.338 1.00 43.62 75 LYS A O 1
ATOM 605 N N . LYS A 1 76 ? 23.298 -4.074 13.357 1.00 41.94 76 LYS A N 1
ATOM 606 C CA . LYS A 1 76 ? 23.987 -5.301 12.937 1.00 41.94 76 LYS A CA 1
ATOM 607 C C . LYS A 1 76 ? 25.493 -5.132 12.831 1.00 41.94 76 LYS A C 1
ATOM 609 O O . LYS A 1 76 ? 25.920 -4.104 12.272 1.00 41.94 76 LYS A O 1
#

Mean predicted aligned error: 6.14 Å

Organism: NCBI:txid1358

Nearest PDB structures (foldseek):
  3qq6-assembly1_A  TM=7.252E-01  e=7.810E-02  Bacillus subtilis
  3zkc-assembly1_B  TM=7.388E-01  e=1.228E-01  Bacillus subtilis subsp. subtilis str. 168
  3b7h-assembly1_A-2  TM=7.713E-01  e=2.044E-01  Lactiplantibacillus plantarum WCFS1
  5tn0-assembly1_A  TM=6.431E-01  e=8.746E-02  Bacillus subtilis subsp. subtilis str. 168
  1b0n-assembly1_A  TM=7.486E-01  e=2.712E-01  Bacillus subtilis

Secondary structure (DSSP, 8-state):
--HHHHHHHTT--HHHHHHHTT--HHHHHHHHHSHHHHS-HHHHHHHHHHHT--HHHHHHHHHHHHHHHHHHHTT-

Foldseek 3Di:
DALCVLCVVLVHDPVVLCVQLVHDPVLSVVCLLQVQVSDDLVSLVSSCVVSVHDSVVSNVNNVVSNVVSVVVVVVD

Solvent-accessible surface area (backbone atoms only — not comparable to full-atom values): 4232 Å² total; per-residue (Å²): 108,32,49,66,54,54,41,45,74,65,73,43,54,72,67,54,56,36,55,77,68,71,47,54,71,68,58,51,53,56,20,60,57,36,31,60,83,46,47,52,72,70,54,46,44,47,51,14,62,75,63,72,51,59,49,64,62,43,54,51,11,21,50,47,39,27,54,60,45,53,65,63,64,76,76,115

pLDDT: mean 82.44, std 13.99, range [41.38, 93.44]